Protein AF-A0A7S1JWS7-F1 (afdb_monomer)

Nearest PDB structures (foldseek):
  4zcq-assembly1_A-2  TM=9.461E-01  e=1.264E-09  Plasmodium falciparum 3D7
  7py9-assembly1_A  TM=9.484E-01  e=1.441E-09  Plasmodium falciparum
  4mvd-assembly1_D  TM=9.390E-01  e=2.003E-09  Rattus norvegicus
  4mvc-assembly1_A  TM=9.417E-01  e=4.414E-09  Rattus norvegicus
  3hl4-assembly1_A  TM=8.249E-01  e=2.285E-09  Rattus norvegicus

InterPro domains:
  IPR004821 Cytidyltransferase-like domain [PF01467] (37-123)
  IPR004821 Cytidyltransferase-like domain [TIGR00125] (37-102)
  IPR014729 Rossmann-like alpha/beta/alpha sandwich fold [G3DSA:3.40.50.620] (9-132)
  IPR045049 Choline-phosphate cytidylyltransferase Pcy1-like [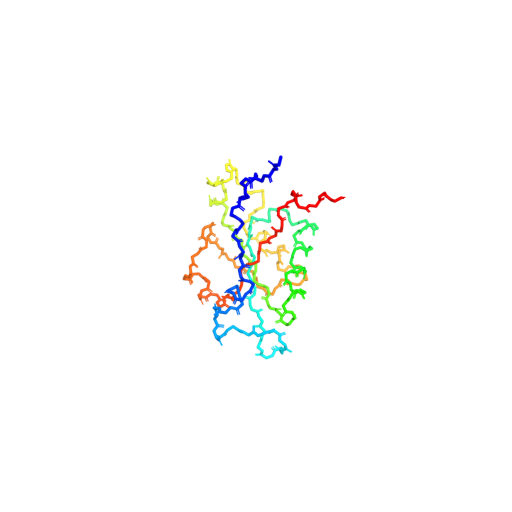PTHR10739] (27-124)

Secondary structure (DSSP, 8-state):
----PPP------TTTTT-S-TTS--S-STTS-EEEEEEE--SS--HHHHHHHHHHHHHTSSEEEEEEEE-HHHHHHHHSS--SS-HHHHHHHHHTSTT--EEEEE-SS--HHHHHHHT--EEPPPPPGGG---

Organism: NCBI:txid1169539

Sequence (134 aa):
MAASASAGGVDVDETVAKRYRRDVPDGMSSLQPVHLYMDGVFDFVHAGDMEAFQRAREEYGYAHLTVGVTSDAETEAFTGAPPVLSRQQRADALRQIKGVDKVVCCPWIITPEFLRKHGIHYVCLAPSSSTLYR

Structure (mmCIF, N/CA/C/O backbone):
data_AF-A0A7S1JWS7-F1
#
_entry.id   AF-A0A7S1JWS7-F1
#
loop_
_atom_site.group_PDB
_atom_site.id
_atom_site.type_symbol
_atom_site.label_atom_id
_atom_site.label_alt_id
_atom_site.label_comp_id
_atom_site.label_asym_id
_atom_site.label_entity_id
_atom_site.label_seq_id
_atom_site.pdbx_PDB_ins_code
_atom_site.Cartn_x
_atom_site.Cartn_y
_atom_site.Cartn_z
_atom_site.occupancy
_atom_site.B_iso_or_equiv
_atom_site.auth_seq_id
_atom_site.auth_comp_id
_atom_site.auth_asym_id
_atom_site.auth_atom_id
_atom_site.pdbx_PDB_model_num
ATOM 1 N N . MET A 1 1 ? -22.330 52.946 -15.818 1.00 40.09 1 MET A N 1
ATOM 2 C CA . MET A 1 1 ? -23.129 51.967 -15.054 1.00 40.09 1 MET A CA 1
ATOM 3 C C . MET A 1 1 ? -22.749 50.585 -15.545 1.00 40.09 1 MET A C 1
ATOM 5 O O . MET A 1 1 ? -22.790 50.363 -16.747 1.00 40.09 1 MET A O 1
ATOM 9 N N . ALA A 1 2 ? -22.254 49.743 -14.642 1.00 38.81 2 ALA A N 1
ATOM 10 C CA . ALA A 1 2 ? -21.647 48.443 -14.915 1.00 38.81 2 ALA A CA 1
ATOM 11 C C . ALA A 1 2 ? -22.598 47.288 -14.567 1.00 38.81 2 ALA A C 1
ATOM 13 O O . ALA A 1 2 ? -23.416 47.456 -13.668 1.00 38.81 2 ALA A O 1
ATOM 14 N N . ALA A 1 3 ? -22.424 46.148 -15.250 1.00 33.88 3 ALA A N 1
ATOM 15 C CA . ALA A 1 3 ? -22.510 44.759 -14.749 1.00 33.88 3 ALA A CA 1
ATOM 16 C C . ALA A 1 3 ? -22.390 43.825 -15.979 1.00 33.88 3 ALA A C 1
ATOM 18 O O . ALA A 1 3 ? -23.304 43.767 -16.793 1.00 33.88 3 ALA A O 1
ATOM 19 N N . SER A 1 4 ? -21.206 43.344 -16.375 1.00 38.19 4 SER A N 1
ATOM 20 C CA . SER A 1 4 ? -20.442 42.182 -15.869 1.00 38.19 4 SER A CA 1
ATOM 21 C C . SER A 1 4 ? -21.223 40.860 -15.878 1.00 38.19 4 SER A C 1
ATOM 23 O O . SER A 1 4 ? -22.034 40.603 -14.993 1.00 38.19 4 SER A O 1
ATOM 25 N N . ALA A 1 5 ? -20.917 40.008 -16.859 1.00 38.78 5 ALA A N 1
ATOM 26 C CA . ALA A 1 5 ? -21.291 38.600 -16.881 1.00 38.78 5 ALA A CA 1
ATOM 27 C C . ALA A 1 5 ? -20.498 37.838 -15.805 1.00 38.78 5 ALA A C 1
ATOM 29 O O . ALA A 1 5 ? -19.267 37.890 -15.803 1.00 38.78 5 ALA A O 1
ATOM 30 N N . SER A 1 6 ? -21.184 37.144 -14.895 1.00 35.28 6 SER A N 1
ATOM 31 C CA . SER A 1 6 ? -20.561 36.260 -13.907 1.00 35.28 6 SER A CA 1
ATOM 32 C C . SER A 1 6 ? -20.667 34.806 -14.353 1.00 35.28 6 SER A C 1
ATOM 34 O O . SER A 1 6 ? -21.751 34.309 -14.659 1.00 35.28 6 SER A O 1
ATOM 36 N N . ALA A 1 7 ? -19.509 34.152 -14.388 1.00 35.66 7 ALA A N 1
ATOM 37 C CA . ALA A 1 7 ? -19.326 32.740 -14.669 1.00 35.66 7 ALA A CA 1
ATOM 38 C C . ALA A 1 7 ? -20.163 31.865 -13.723 1.00 35.66 7 ALA A C 1
ATOM 40 O O . ALA A 1 7 ? -20.196 32.099 -12.516 1.00 35.66 7 ALA A O 1
ATOM 41 N N . GLY A 1 8 ? -20.818 30.848 -14.286 1.00 31.56 8 GLY A N 1
ATOM 42 C CA . GLY A 1 8 ? -21.474 29.797 -13.521 1.00 31.56 8 GLY A CA 1
ATOM 43 C C . GLY A 1 8 ? -20.433 28.973 -12.771 1.00 31.56 8 GLY A C 1
ATOM 44 O O . GLY A 1 8 ? -19.752 28.141 -13.367 1.00 31.56 8 GLY A O 1
ATOM 45 N N . GLY A 1 9 ? -20.307 29.229 -11.471 1.00 29.44 9 GLY A N 1
ATOM 46 C CA . GLY A 1 9 ? -19.707 28.293 -10.533 1.00 29.44 9 GLY A CA 1
ATOM 47 C C . GLY A 1 9 ? -20.677 27.139 -10.320 1.00 29.44 9 GLY A C 1
ATOM 48 O O . GLY A 1 9 ? -21.854 27.355 -10.040 1.00 29.44 9 GLY A O 1
ATOM 49 N N . VAL A 1 10 ? -20.202 25.913 -10.509 1.00 35.81 10 VAL A N 1
ATOM 50 C CA . VAL A 1 10 ? -20.944 24.722 -10.104 1.00 35.81 10 VAL A CA 1
ATOM 51 C C . VAL A 1 10 ? -20.775 24.632 -8.592 1.00 35.81 10 VAL A C 1
ATOM 53 O O . VAL A 1 10 ? -19.707 24.249 -8.120 1.00 35.81 10 VAL A O 1
ATOM 56 N N . ASP A 1 11 ? -21.793 25.046 -7.838 1.00 35.97 11 ASP A N 1
ATOM 57 C CA . ASP A 1 11 ? -21.898 24.702 -6.422 1.00 35.97 11 ASP A CA 1
ATOM 58 C C . ASP A 1 11 ? -21.982 23.176 -6.343 1.00 35.97 11 ASP A C 1
ATOM 60 O O . ASP A 1 11 ? -23.011 22.562 -6.642 1.00 35.97 11 ASP A O 1
ATOM 64 N N . VAL A 1 12 ? -20.853 22.543 -6.025 1.00 42.75 12 VAL A N 1
ATOM 65 C CA . VAL A 1 12 ? -20.823 21.128 -5.670 1.00 42.75 12 VAL A CA 1
ATOM 66 C C . VAL A 1 12 ? -21.469 21.045 -4.299 1.00 42.75 12 VAL A C 1
ATOM 68 O O . VAL A 1 12 ? -20.820 21.237 -3.277 1.00 42.75 12 VAL A O 1
ATOM 71 N N . ASP A 1 13 ? -22.779 20.827 -4.313 1.00 35.72 13 ASP A N 1
ATOM 72 C CA . ASP A 1 13 ? -23.611 20.596 -3.145 1.00 35.72 13 ASP A CA 1
ATOM 73 C C . ASP A 1 13 ? -22.933 19.551 -2.231 1.00 35.72 13 ASP A C 1
ATOM 75 O O . ASP A 1 13 ? -22.867 18.358 -2.551 1.00 35.72 13 ASP A O 1
ATOM 79 N N . GLU A 1 14 ? -22.388 20.012 -1.096 1.00 39.34 14 GLU A N 1
ATOM 80 C CA . GLU A 1 14 ? -21.687 19.207 -0.078 1.00 39.34 14 GLU A CA 1
ATOM 81 C C . GLU A 1 14 ? -22.535 18.023 0.434 1.00 39.34 14 GLU A C 1
ATOM 83 O O . GLU A 1 14 ? -22.022 17.088 1.058 1.00 39.34 14 GLU A O 1
ATOM 88 N N . THR A 1 15 ? -23.841 18.022 0.153 1.00 35.16 15 THR A N 1
ATOM 89 C CA . THR A 1 15 ? -24.790 16.971 0.526 1.00 35.16 15 THR A CA 1
ATOM 90 C C . THR A 1 15 ? -24.733 15.761 -0.411 1.00 35.16 15 THR A C 1
ATOM 92 O O . THR A 1 15 ? -25.085 14.655 0.012 1.00 35.16 15 THR A O 1
ATOM 95 N N . VAL A 1 16 ? -24.264 15.916 -1.657 1.00 40.31 16 VAL A N 1
ATOM 96 C CA . VAL A 1 16 ? -24.196 14.819 -2.645 1.00 40.31 16 VAL A CA 1
ATOM 97 C C . VAL A 1 16 ? -23.005 13.889 -2.383 1.00 40.31 16 VAL A C 1
ATOM 99 O O . VAL A 1 16 ? -23.136 12.673 -2.526 1.00 40.31 16 VAL A O 1
ATOM 102 N N . ALA A 1 17 ? -21.874 14.416 -1.901 1.00 43.22 17 ALA A N 1
ATOM 103 C CA . ALA A 1 17 ? -20.685 13.611 -1.595 1.00 43.22 17 ALA A CA 1
ATOM 104 C C . ALA A 1 17 ? -20.878 12.666 -0.389 1.00 43.22 17 ALA A C 1
ATOM 106 O O . ALA A 1 17 ? -20.214 11.638 -0.287 1.00 43.22 17 ALA A O 1
ATOM 107 N N . LYS A 1 18 ? -21.822 12.969 0.515 1.00 36.31 18 LYS A N 1
ATOM 108 C CA . LYS A 1 18 ? -22.002 12.244 1.786 1.00 36.31 18 LYS A CA 1
ATOM 109 C C . LYS A 1 18 ? -22.905 11.005 1.732 1.00 36.31 18 LYS A C 1
ATOM 111 O O . LYS A 1 18 ? -23.143 10.408 2.779 1.00 36.31 18 LYS A O 1
ATOM 116 N N . ARG A 1 19 ? -23.470 10.607 0.580 1.00 41.47 19 ARG A N 1
ATOM 117 C CA . ARG A 1 19 ? -24.659 9.723 0.602 1.00 41.47 19 ARG A CA 1
ATOM 118 C C . ARG A 1 19 ? -24.704 8.507 -0.320 1.00 41.47 19 ARG A C 1
ATOM 120 O O . ARG A 1 19 ? -25.803 8.076 -0.659 1.00 41.47 19 ARG A O 1
ATOM 127 N N . TYR A 1 20 ? -23.575 7.880 -0.648 1.00 41.84 20 TYR A N 1
ATOM 128 C CA . TYR A 1 20 ? -23.600 6.636 -1.437 1.00 41.84 20 TYR A CA 1
ATOM 129 C C . TYR A 1 20 ? -22.708 5.502 -0.904 1.00 41.84 20 TYR A C 1
ATOM 131 O O . TYR A 1 20 ? -21.730 5.110 -1.527 1.00 41.84 20 TYR A O 1
ATOM 139 N N . ARG A 1 21 ? -23.119 4.942 0.243 1.00 54.75 21 ARG A N 1
ATOM 140 C CA . ARG A 1 21 ? -23.316 3.500 0.524 1.00 54.75 21 ARG A CA 1
ATOM 141 C C . ARG A 1 21 ? -23.875 3.365 1.947 1.00 54.75 21 ARG A C 1
ATOM 143 O O . ARG A 1 21 ? -23.245 3.805 2.899 1.00 54.75 21 ARG A O 1
ATOM 150 N N . ARG A 1 22 ? -25.083 2.809 2.104 1.00 53.22 22 ARG A N 1
ATOM 151 C CA . ARG A 1 22 ? -25.739 2.637 3.425 1.00 53.22 22 ARG A CA 1
ATOM 152 C C . ARG A 1 22 ? -25.034 1.605 4.323 1.00 53.22 22 ARG A C 1
ATOM 154 O O . ARG A 1 22 ? -25.382 1.494 5.489 1.00 53.22 22 ARG A O 1
ATOM 161 N N . ASP A 1 23 ? -24.096 0.855 3.760 1.00 72.94 23 ASP A N 1
ATOM 162 C CA . ASP A 1 23 ? -23.397 -0.296 4.329 1.00 72.94 23 ASP A CA 1
ATOM 163 C C . ASP A 1 23 ? -21.925 -0.019 4.683 1.00 72.94 23 ASP A C 1
ATOM 165 O O . ASP A 1 23 ? -21.240 -0.928 5.144 1.00 72.94 23 ASP A O 1
ATOM 169 N N . VAL A 1 24 ? -21.423 1.205 4.480 1.00 78.81 24 VAL A N 1
ATOM 170 C CA . VAL A 1 24 ? -20.047 1.557 4.862 1.00 78.81 24 VAL A CA 1
ATOM 171 C C . VAL A 1 24 ? -20.019 1.982 6.335 1.00 78.81 24 VAL A C 1
ATOM 173 O O . VAL A 1 24 ? -20.773 2.884 6.706 1.00 78.81 24 VAL A O 1
ATOM 176 N N . PRO A 1 25 ? -19.168 1.365 7.176 1.00 85.06 25 PRO A N 1
ATOM 177 C CA . PRO A 1 25 ? -18.995 1.775 8.562 1.00 85.06 25 PRO A CA 1
ATOM 178 C C . PRO A 1 25 ? -18.572 3.237 8.707 1.00 85.06 25 PRO A C 1
ATOM 180 O O . PRO A 1 25 ? -17.878 3.783 7.851 1.00 85.06 25 PRO A O 1
ATOM 183 N N . ASP A 1 26 ? -18.940 3.848 9.828 1.00 82.94 26 ASP A N 1
ATOM 184 C CA . ASP A 1 26 ? -18.542 5.212 10.191 1.00 82.94 26 ASP A CA 1
ATOM 185 C C . ASP A 1 26 ? -17.171 5.283 10.886 1.00 82.94 26 ASP A C 1
ATOM 187 O O . ASP A 1 26 ? -16.682 6.374 11.170 1.00 82.94 26 ASP A O 1
ATOM 191 N N . GLY A 1 27 ? -16.553 4.131 11.171 1.00 84.62 27 GLY A N 1
ATOM 192 C CA . GLY A 1 27 ? -15.254 4.053 11.838 1.00 84.62 27 GLY A CA 1
ATOM 193 C C . GLY A 1 27 ? -15.282 4.473 13.306 1.00 84.62 27 GLY A C 1
ATOM 194 O O . GLY A 1 27 ? -14.225 4.715 13.885 1.00 84.62 27 GLY A O 1
ATOM 195 N N . MET A 1 28 ? -16.457 4.545 13.943 1.00 84.81 28 MET A N 1
ATOM 196 C CA . MET A 1 28 ? -16.576 4.931 15.357 1.00 84.81 28 MET A CA 1
ATOM 197 C C . MET A 1 28 ? -16.290 3.780 16.333 1.00 84.81 28 MET A C 1
ATOM 199 O O . MET A 1 28 ? -16.074 4.015 17.521 1.00 84.81 28 MET A O 1
ATOM 203 N N . SER A 1 29 ? -16.270 2.530 15.855 1.00 87.50 29 SER A N 1
ATOM 204 C CA . SER A 1 29 ? -16.036 1.337 16.675 1.00 87.50 29 SER A CA 1
ATOM 205 C C . SER A 1 29 ? -15.043 0.379 16.025 1.00 87.50 29 SER A C 1
ATOM 207 O O . SER A 1 29 ? -15.101 0.122 14.825 1.00 87.50 29 SER A O 1
ATOM 209 N N . SER A 1 30 ? -14.202 -0.253 16.844 1.00 85.75 30 SER A N 1
ATOM 210 C CA . SER A 1 30 ? -13.294 -1.320 16.408 1.00 85.75 30 SER A CA 1
ATOM 211 C C . SER A 1 30 ? -14.011 -2.570 15.884 1.00 85.75 30 SER A C 1
ATOM 213 O O . SER A 1 30 ? -13.391 -3.371 15.191 1.00 85.75 30 SER A O 1
ATOM 215 N N . LEU A 1 31 ? -15.303 -2.750 16.189 1.00 88.50 31 LEU A N 1
ATOM 216 C CA . LEU A 1 31 ? -16.115 -3.854 15.663 1.00 88.50 31 LEU A CA 1
ATOM 217 C C . LEU A 1 31 ? -16.557 -3.629 14.214 1.00 88.50 31 LEU A C 1
ATOM 219 O O . LEU A 1 31 ? -16.937 -4.587 13.544 1.00 88.50 31 LEU A O 1
ATOM 223 N N . GLN A 1 32 ? -16.548 -2.379 13.747 1.00 87.44 32 GLN A N 1
ATOM 224 C CA . GLN A 1 32 ? -16.949 -1.978 12.399 1.00 87.44 32 GLN A CA 1
ATOM 225 C C . GLN A 1 32 ? -15.916 -0.983 11.840 1.00 87.44 32 GLN A C 1
ATOM 227 O O . GLN A 1 32 ? -16.213 0.201 11.673 1.00 87.44 32 GLN A O 1
ATOM 232 N N . PRO A 1 33 ? -14.674 -1.435 11.598 1.00 92.62 33 PRO A N 1
ATOM 233 C CA . PRO A 1 33 ? -13.626 -0.570 11.084 1.00 92.62 33 PRO A CA 1
ATOM 234 C C . PRO A 1 33 ? -13.864 -0.216 9.612 1.00 92.62 33 PRO A C 1
ATOM 236 O O . PRO A 1 33 ? -14.397 -1.003 8.825 1.00 92.62 33 PRO A O 1
ATOM 239 N N . VAL A 1 34 ? -13.403 0.963 9.209 1.00 93.69 34 VAL A N 1
ATOM 240 C CA . VAL A 1 34 ? -13.390 1.381 7.806 1.00 93.69 34 VAL A CA 1
ATOM 241 C C . VAL A 1 34 ? -12.218 0.716 7.088 1.00 93.69 34 VAL A C 1
ATOM 243 O O . VAL A 1 34 ? -11.081 0.783 7.543 1.00 93.69 34 VAL A O 1
ATOM 246 N N . HIS A 1 35 ? -12.464 0.072 5.949 1.00 94.44 35 HIS A N 1
ATOM 247 C CA . HIS A 1 35 ? -11.420 -0.545 5.141 1.00 94.44 35 HIS A CA 1
ATOM 248 C C . HIS A 1 35 ? -10.948 0.420 4.054 1.00 94.44 35 HIS A C 1
ATOM 250 O O . HIS A 1 35 ? -11.671 0.713 3.097 1.00 94.44 35 HIS A O 1
ATOM 256 N N . LEU A 1 36 ? -9.724 0.897 4.222 1.00 94.88 36 LEU A N 1
ATOM 257 C CA . LEU A 1 36 ? -9.039 1.816 3.330 1.00 94.88 36 LEU A CA 1
ATOM 258 C C . LEU A 1 36 ? -8.120 1.047 2.386 1.00 94.88 36 LEU A C 1
ATOM 260 O O . LEU A 1 36 ? -7.561 0.002 2.740 1.00 94.88 36 LEU A O 1
ATOM 264 N N . TYR A 1 37 ? -7.934 1.598 1.196 1.00 95.88 37 TYR A N 1
ATOM 265 C CA . TYR A 1 37 ? -7.016 1.076 0.202 1.00 95.88 37 TYR A CA 1
ATOM 266 C C . TYR A 1 37 ? -6.132 2.173 -0.365 1.00 95.88 37 TYR A C 1
ATOM 268 O O . TYR A 1 37 ? -6.628 3.227 -0.750 1.00 95.88 37 TYR A O 1
ATOM 276 N N . MET A 1 38 ? -4.838 1.896 -0.444 1.00 95.06 38 MET A N 1
ATOM 277 C CA . MET A 1 38 ? -3.855 2.727 -1.133 1.00 95.06 38 MET A CA 1
ATOM 278 C C . MET A 1 38 ? -2.999 1.827 -2.000 1.00 95.06 38 MET A C 1
ATOM 280 O O . MET A 1 38 ? -2.717 0.700 -1.608 1.00 95.06 38 MET A O 1
ATOM 284 N N . ASP A 1 39 ? -2.554 2.295 -3.151 1.00 95.00 39 ASP A N 1
ATOM 285 C CA . ASP A 1 39 ? -1.705 1.517 -4.040 1.00 95.00 39 ASP A CA 1
ATOM 286 C C . ASP A 1 39 ? -0.599 2.340 -4.671 1.00 95.00 39 ASP A C 1
ATOM 288 O O . ASP A 1 39 ? -0.614 3.570 -4.678 1.00 95.00 39 ASP A O 1
ATOM 292 N N . GLY A 1 40 ? 0.411 1.626 -5.152 1.00 93.31 40 GLY A N 1
ATOM 293 C CA . GLY A 1 40 ? 1.572 2.238 -5.756 1.00 93.31 40 GLY A CA 1
ATOM 294 C C . GLY A 1 40 ? 2.654 1.229 -6.093 1.00 93.31 40 GLY A C 1
ATOM 295 O O . GLY A 1 40 ? 2.563 0.028 -5.817 1.00 93.31 40 GLY A O 1
ATOM 296 N N . VAL A 1 41 ? 3.713 1.759 -6.698 1.00 95.12 41 VAL A N 1
ATOM 297 C CA . VAL A 1 41 ? 4.920 0.987 -6.983 1.00 95.12 41 VAL A CA 1
ATOM 298 C C . VAL A 1 41 ? 5.700 0.750 -5.693 1.00 95.12 41 VAL A C 1
ATOM 300 O O . VAL A 1 41 ? 6.073 -0.383 -5.422 1.00 95.12 41 VAL A O 1
ATOM 303 N N . PHE A 1 42 ? 5.924 1.778 -4.871 1.00 94.69 42 PHE A N 1
ATOM 304 C CA . PHE A 1 42 ? 6.703 1.668 -3.627 1.00 94.69 42 PHE A CA 1
ATOM 305 C C . PHE A 1 42 ? 8.082 1.014 -3.832 1.00 94.69 42 PHE A C 1
ATOM 307 O O . PHE A 1 42 ? 8.455 0.098 -3.101 1.00 94.69 42 PHE A O 1
ATOM 314 N N . ASP A 1 43 ? 8.821 1.457 -4.858 1.00 94.00 43 ASP A N 1
ATOM 315 C CA . ASP A 1 43 ? 10.162 0.927 -5.150 1.00 94.00 43 ASP A CA 1
ATOM 316 C C . ASP A 1 43 ? 11.125 1.189 -3.990 1.00 94.00 43 ASP A C 1
ATOM 318 O O . ASP A 1 43 ? 11.724 0.271 -3.444 1.00 94.00 43 ASP A O 1
ATOM 322 N N . PHE A 1 44 ? 11.149 2.429 -3.504 1.00 94.19 44 PHE A N 1
ATOM 323 C CA . PHE A 1 44 ? 11.724 2.771 -2.212 1.00 94.19 44 PHE A CA 1
ATOM 324 C C . PHE A 1 44 ? 10.661 3.485 -1.394 1.00 94.19 44 PHE A C 1
ATOM 326 O O . PHE A 1 44 ? 10.254 4.591 -1.741 1.00 94.19 44 PHE A O 1
ATOM 333 N N . VAL A 1 45 ? 10.219 2.853 -0.308 1.00 92.19 45 VAL A N 1
ATOM 334 C CA . VAL A 1 45 ? 9.308 3.498 0.639 1.00 92.19 45 VAL A CA 1
ATOM 335 C C . VAL A 1 45 ? 10.045 4.654 1.304 1.00 92.19 45 VAL A C 1
ATOM 337 O O . VAL A 1 45 ? 11.105 4.463 1.905 1.00 92.19 45 VAL A O 1
ATOM 340 N N . HIS A 1 46 ? 9.464 5.845 1.239 1.00 91.06 46 HIS A N 1
ATOM 341 C CA . HIS A 1 46 ? 10.017 7.042 1.860 1.00 91.06 46 HIS A CA 1
ATOM 342 C C . HIS A 1 46 ? 9.036 7.684 2.847 1.00 91.06 46 HIS A C 1
ATOM 344 O O . HIS A 1 46 ? 7.883 7.274 2.981 1.00 91.06 46 HIS A O 1
ATOM 350 N N . ALA A 1 47 ? 9.486 8.736 3.537 1.00 90.12 47 ALA A N 1
ATOM 351 C CA . ALA A 1 47 ? 8.691 9.443 4.544 1.00 90.12 47 ALA A CA 1
ATOM 352 C C . ALA A 1 47 ? 7.311 9.885 4.033 1.00 90.12 47 ALA A C 1
ATOM 354 O O . ALA A 1 47 ? 6.324 9.705 4.737 1.00 90.12 47 ALA A O 1
ATOM 355 N N . GLY A 1 48 ? 7.223 10.351 2.782 1.00 90.56 48 GLY A N 1
ATOM 356 C CA . GLY A 1 48 ? 5.948 10.746 2.177 1.00 90.56 48 GLY A CA 1
ATOM 357 C C . GLY A 1 48 ? 4.897 9.628 2.116 1.00 90.56 48 GLY A C 1
ATOM 358 O O . GLY A 1 48 ? 3.723 9.904 2.344 1.00 90.56 48 GLY A O 1
ATOM 359 N N . ASP A 1 49 ? 5.298 8.372 1.886 1.00 91.69 49 ASP A N 1
ATOM 360 C CA . ASP A 1 49 ? 4.363 7.239 1.864 1.00 91.69 49 ASP A CA 1
ATOM 361 C C . ASP A 1 49 ? 3.843 6.964 3.273 1.00 91.69 49 ASP A C 1
ATOM 363 O O . ASP A 1 49 ? 2.643 6.814 3.490 1.00 91.69 49 ASP A O 1
ATOM 367 N N . MET A 1 50 ? 4.755 6.963 4.250 1.00 92.00 50 MET A N 1
ATOM 368 C CA . MET A 1 50 ? 4.431 6.732 5.657 1.00 92.00 50 MET A CA 1
ATOM 369 C C . MET A 1 50 ? 3.490 7.814 6.202 1.00 92.00 50 MET A C 1
ATOM 371 O O . MET A 1 50 ? 2.514 7.495 6.878 1.00 92.00 50 MET A O 1
ATOM 375 N N . GLU A 1 51 ? 3.736 9.080 5.860 1.00 91.31 51 GLU A N 1
ATOM 376 C CA . GLU A 1 51 ? 2.843 10.189 6.201 1.00 91.31 51 GLU A CA 1
ATOM 377 C C . GLU A 1 51 ? 1.469 10.039 5.542 1.00 91.31 51 GLU A C 1
ATOM 379 O O . GLU A 1 51 ? 0.449 10.282 6.188 1.00 91.31 51 GLU A O 1
ATOM 384 N N . ALA A 1 52 ? 1.416 9.619 4.275 1.00 91.31 52 ALA A N 1
ATOM 385 C CA . ALA A 1 52 ? 0.156 9.413 3.572 1.00 91.31 52 ALA A CA 1
ATOM 386 C C . ALA A 1 52 ? -0.660 8.265 4.192 1.00 91.31 52 ALA A C 1
ATOM 388 O O . ALA A 1 52 ? -1.857 8.427 4.428 1.00 91.31 52 ALA A O 1
ATOM 389 N N . PHE A 1 53 ? -0.015 7.147 4.538 1.00 93.19 53 PHE A N 1
ATOM 390 C CA . PHE A 1 53 ? -0.649 6.024 5.236 1.00 93.19 53 PHE A CA 1
ATOM 391 C C . PHE A 1 53 ? -1.199 6.436 6.601 1.00 93.19 53 PHE A C 1
ATOM 393 O O . PHE A 1 53 ? -2.312 6.055 6.968 1.00 93.19 53 PHE A O 1
ATOM 400 N N . GLN A 1 54 ? -0.436 7.234 7.349 1.00 92.06 54 GLN A N 1
ATOM 401 C CA . GLN A 1 54 ? -0.860 7.735 8.649 1.00 92.06 54 GLN A CA 1
ATOM 402 C C . GLN A 1 54 ? -2.078 8.658 8.523 1.00 92.06 54 GLN A C 1
ATOM 404 O O . GLN A 1 54 ? -3.087 8.421 9.187 1.00 92.06 54 GLN A O 1
ATOM 409 N N . ARG A 1 55 ? -2.023 9.653 7.629 1.00 90.50 55 ARG A N 1
ATOM 410 C CA . ARG A 1 55 ? -3.131 10.596 7.405 1.00 90.50 55 ARG A CA 1
ATOM 411 C C . ARG A 1 55 ? -4.402 9.889 6.955 1.00 90.50 55 ARG A C 1
ATOM 413 O O . ARG A 1 55 ? -5.472 10.183 7.478 1.00 90.50 55 ARG A O 1
ATOM 420 N N . ALA A 1 56 ? -4.275 8.924 6.042 1.00 89.50 56 ALA A N 1
ATOM 421 C CA . ALA A 1 56 ? -5.408 8.134 5.580 1.00 89.50 56 ALA A CA 1
ATOM 422 C C . ALA A 1 56 ? -6.118 7.441 6.749 1.00 89.50 56 ALA A C 1
ATOM 424 O O . ALA A 1 56 ? -7.338 7.409 6.788 1.00 89.50 56 ALA A O 1
ATOM 425 N N . ARG A 1 57 ? -5.388 6.920 7.740 1.00 90.12 57 ARG A N 1
ATOM 426 C CA . ARG A 1 57 ? -6.012 6.294 8.916 1.00 90.12 57 ARG A CA 1
ATOM 427 C C . ARG A 1 57 ? -6.636 7.307 9.869 1.00 90.12 57 ARG A C 1
ATOM 429 O O . ARG A 1 57 ? -7.719 7.051 10.386 1.00 90.12 57 ARG A O 1
ATOM 436 N N . GLU A 1 58 ? -5.959 8.425 10.108 1.00 89.88 58 GLU A N 1
ATOM 437 C CA . GLU A 1 58 ? -6.411 9.470 11.035 1.00 89.88 58 GLU A CA 1
ATOM 438 C C . GLU A 1 58 ? -7.744 10.100 10.608 1.00 89.88 58 GLU A C 1
ATOM 440 O O . GLU A 1 58 ? -8.539 10.483 11.464 1.00 89.88 58 GLU A O 1
ATOM 445 N N . GLU A 1 59 ? -8.026 10.144 9.305 1.00 87.12 59 GLU A N 1
ATOM 446 C CA . GLU A 1 59 ? -9.270 10.699 8.764 1.00 87.12 59 GLU A CA 1
ATOM 447 C C . GLU A 1 59 ? -10.524 9.866 9.113 1.00 87.12 59 GLU A C 1
ATOM 449 O O . GLU A 1 59 ? -11.609 10.431 9.246 1.00 87.12 59 GLU A O 1
ATOM 454 N N . TYR A 1 60 ? -10.397 8.547 9.323 1.00 83.81 60 TYR A N 1
ATOM 455 C CA . TYR A 1 60 ? -11.542 7.620 9.430 1.00 83.81 60 TYR A CA 1
ATOM 456 C C . TYR A 1 60 ? -11.688 6.930 10.800 1.00 83.81 60 TYR A C 1
ATOM 458 O O . TYR A 1 60 ? -12.431 5.957 10.927 1.00 83.81 60 TYR A O 1
ATOM 466 N N . GLY A 1 61 ? -10.995 7.403 11.842 1.00 86.69 61 GLY A N 1
ATOM 467 C CA . GLY A 1 61 ? -11.090 6.834 13.193 1.00 86.69 61 GLY A CA 1
ATOM 468 C C . GLY A 1 61 ? -10.545 5.401 13.273 1.00 86.69 61 GLY A C 1
ATOM 469 O O . GLY A 1 61 ? -9.339 5.176 13.148 1.00 86.69 61 GLY A O 1
ATOM 470 N N . TYR A 1 62 ? -11.415 4.411 13.504 1.00 91.94 62 TYR A N 1
ATOM 471 C CA . TYR A 1 62 ? -11.044 2.996 13.426 1.00 91.94 62 TYR A CA 1
ATOM 472 C C . TYR A 1 62 ? -10.988 2.542 11.968 1.00 91.94 62 TYR A C 1
ATOM 474 O O . TYR A 1 62 ? -12.010 2.242 11.351 1.00 91.94 62 TYR A O 1
ATOM 482 N N . ALA A 1 63 ? -9.770 2.434 11.441 1.00 93.75 63 ALA A N 1
ATOM 483 C CA . ALA A 1 63 ? -9.527 2.042 10.061 1.00 93.75 63 ALA A CA 1
ATOM 484 C C . ALA A 1 63 ? -8.514 0.895 9.925 1.00 93.75 63 ALA A C 1
ATOM 486 O O . ALA A 1 63 ? -7.536 0.821 10.680 1.00 93.75 63 ALA A O 1
ATOM 487 N N . HIS A 1 64 ? -8.737 0.051 8.915 1.00 95.50 64 HIS A N 1
ATOM 488 C CA . HIS A 1 64 ? -7.788 -0.931 8.396 1.00 95.50 64 HIS A CA 1
ATOM 489 C C . HIS A 1 64 ? -7.262 -0.484 7.037 1.00 95.50 64 HIS A C 1
ATOM 491 O O . HIS A 1 64 ? -8.038 -0.302 6.102 1.00 95.50 64 HIS A O 1
ATOM 497 N N . LEU A 1 65 ? -5.947 -0.363 6.910 1.00 96.12 65 LEU A N 1
ATOM 498 C CA . LEU A 1 65 ? -5.280 0.030 5.680 1.00 96.12 65 LEU A CA 1
ATOM 499 C C . LEU A 1 65 ? -4.743 -1.199 4.942 1.00 96.12 65 LEU A C 1
ATOM 501 O O . LEU A 1 65 ? -3.839 -1.895 5.414 1.00 96.12 65 LEU A O 1
ATOM 505 N N . THR A 1 66 ? -5.284 -1.439 3.750 1.00 97.44 66 THR A N 1
ATOM 506 C CA . THR A 1 66 ? -4.718 -2.374 2.776 1.00 97.44 66 THR A CA 1
ATOM 507 C C . THR A 1 66 ? -3.869 -1.606 1.769 1.00 97.44 66 THR A C 1
ATOM 509 O O . THR A 1 66 ? -4.369 -0.689 1.127 1.00 97.44 66 THR A O 1
ATOM 512 N N . VAL A 1 67 ? -2.612 -2.007 1.587 1.00 97.44 67 VAL A N 1
ATOM 513 C CA . VAL A 1 67 ? -1.717 -1.424 0.583 1.00 97.44 67 VAL A CA 1
ATOM 514 C C . VAL A 1 67 ? -1.528 -2.381 -0.595 1.00 97.44 67 VAL A C 1
ATOM 516 O O . VAL A 1 67 ? -1.171 -3.550 -0.421 1.00 97.44 67 VAL A O 1
ATOM 519 N N . GLY A 1 68 ? -1.808 -1.897 -1.800 1.00 96.75 68 GLY A N 1
ATOM 520 C CA . GLY A 1 68 ? -1.599 -2.581 -3.068 1.00 96.75 68 GLY A CA 1
ATOM 521 C C . GLY A 1 68 ? -0.199 -2.339 -3.623 1.00 96.75 68 GLY A C 1
ATOM 522 O O . GLY A 1 68 ? 0.282 -1.210 -3.647 1.00 96.75 68 GLY A O 1
ATOM 523 N N . VAL A 1 69 ? 0.442 -3.409 -4.085 1.00 96.75 69 VAL A N 1
ATOM 524 C CA . VAL A 1 69 ? 1.751 -3.377 -4.741 1.00 96.75 69 VAL A CA 1
ATOM 525 C C . VAL A 1 69 ? 1.599 -3.885 -6.167 1.00 96.75 69 VAL A C 1
ATOM 527 O O . VAL A 1 69 ? 1.197 -5.038 -6.379 1.00 96.75 69 VAL A O 1
ATOM 530 N N . THR A 1 70 ? 1.939 -3.038 -7.136 1.00 96.06 70 THR A N 1
ATOM 531 C CA . THR A 1 70 ? 1.879 -3.373 -8.566 1.00 96.06 70 THR A CA 1
ATOM 532 C C . THR A 1 70 ? 2.915 -4.428 -8.942 1.00 96.06 70 THR A C 1
ATOM 534 O O . THR A 1 70 ? 3.961 -4.565 -8.295 1.00 96.06 70 THR A O 1
ATOM 537 N N . SER A 1 71 ? 2.652 -5.195 -10.001 1.00 95.50 71 SER A N 1
ATOM 538 C CA . SER A 1 71 ? 3.643 -6.135 -10.533 1.00 95.50 71 SER A CA 1
ATOM 539 C C . SER A 1 71 ? 4.813 -5.417 -11.220 1.00 95.50 71 SER A C 1
ATOM 541 O O . SER A 1 71 ? 4.666 -4.292 -11.700 1.00 95.50 71 SER A O 1
ATOM 543 N N . ASP A 1 72 ? 5.983 -6.063 -11.260 1.00 95.50 72 ASP A N 1
ATOM 544 C CA . ASP A 1 72 ? 7.182 -5.501 -11.905 1.00 95.50 72 ASP A CA 1
ATOM 545 C C . ASP A 1 72 ? 6.933 -5.276 -13.407 1.00 95.50 72 ASP A C 1
ATOM 547 O O . ASP A 1 72 ? 7.230 -4.205 -13.926 1.00 95.50 72 ASP A O 1
ATOM 551 N N . ALA A 1 73 ? 6.276 -6.241 -14.063 1.00 95.44 73 ALA A N 1
ATOM 552 C CA . ALA A 1 73 ? 5.940 -6.183 -15.485 1.00 95.44 73 ALA A CA 1
ATOM 553 C C . ALA A 1 73 ? 4.928 -5.076 -15.824 1.00 95.44 73 ALA A C 1
ATOM 555 O O . ALA A 1 73 ? 5.105 -4.369 -16.812 1.00 95.44 73 ALA A O 1
ATOM 556 N N . GLU A 1 74 ? 3.872 -4.902 -15.019 1.00 94.12 74 GLU A N 1
ATOM 557 C CA . GLU A 1 74 ? 2.942 -3.783 -15.227 1.00 94.12 74 GLU A CA 1
ATOM 558 C C . GLU A 1 74 ? 3.631 -2.449 -14.968 1.00 94.12 74 GLU A C 1
ATOM 560 O O . GLU A 1 74 ? 3.439 -1.506 -15.727 1.00 94.12 74 GLU A O 1
ATOM 565 N N . THR A 1 75 ? 4.457 -2.371 -13.923 1.00 94.38 75 THR A N 1
ATOM 566 C CA . THR A 1 75 ? 5.172 -1.133 -13.617 1.00 94.38 75 THR A CA 1
ATOM 567 C C . THR A 1 75 ? 6.063 -0.731 -14.784 1.00 94.38 75 THR A C 1
ATOM 569 O O . THR A 1 75 ? 5.921 0.379 -15.276 1.00 94.38 75 THR A O 1
ATOM 572 N N . GLU A 1 76 ? 6.886 -1.645 -15.299 1.00 95.56 76 GLU A N 1
ATOM 573 C CA . GLU A 1 76 ? 7.724 -1.393 -16.475 1.00 95.56 76 GLU A CA 1
ATOM 574 C C . GLU A 1 76 ? 6.907 -0.947 -17.694 1.00 95.56 76 GLU A C 1
ATOM 576 O O . GLU A 1 76 ? 7.273 0.021 -18.362 1.00 95.56 76 GLU A O 1
ATOM 581 N N . ALA A 1 77 ? 5.770 -1.601 -17.951 1.00 95.81 77 ALA A N 1
ATOM 582 C CA . ALA A 1 77 ? 4.913 -1.279 -19.086 1.00 95.81 77 ALA A CA 1
ATOM 583 C C . ALA A 1 77 ? 4.332 0.146 -19.031 1.00 95.81 77 ALA A C 1
ATOM 585 O O . ALA A 1 77 ? 4.154 0.764 -20.082 1.00 95.81 77 ALA A O 1
ATOM 586 N N . PHE A 1 78 ? 4.034 0.673 -17.838 1.00 92.50 78 PHE A N 1
ATOM 587 C CA . PHE A 1 78 ? 3.388 1.982 -17.673 1.00 92.50 78 PHE A CA 1
ATOM 588 C C . PHE A 1 78 ? 4.342 3.120 -17.285 1.00 92.50 78 PHE A C 1
ATOM 590 O O . PHE A 1 78 ? 4.063 4.272 -17.618 1.00 92.50 78 PHE A O 1
ATOM 597 N N . THR A 1 79 ? 5.455 2.840 -16.603 1.00 90.44 79 THR A N 1
ATOM 598 C CA . THR A 1 79 ? 6.456 3.854 -16.218 1.00 90.44 79 THR A CA 1
ATOM 599 C C . THR A 1 79 ? 7.633 3.927 -17.192 1.00 90.44 79 THR A C 1
ATOM 601 O O . THR A 1 79 ? 8.366 4.915 -17.184 1.00 90.44 79 THR A O 1
ATOM 604 N N . GLY A 1 80 ? 7.816 2.907 -18.039 1.00 93.88 80 GLY A N 1
ATOM 605 C CA . GLY A 1 80 ? 8.916 2.803 -18.999 1.00 93.88 80 GLY A CA 1
ATOM 606 C C . GLY A 1 80 ? 10.208 2.210 -18.430 1.00 93.88 80 GLY A C 1
ATOM 607 O O . GLY A 1 80 ? 11.188 2.099 -19.166 1.00 93.88 80 GLY A O 1
ATOM 608 N N . ALA A 1 81 ? 10.232 1.832 -17.148 1.00 93.88 81 ALA A N 1
ATOM 609 C CA . ALA A 1 81 ? 11.364 1.149 -16.527 1.00 93.88 81 ALA A CA 1
ATOM 610 C C . ALA A 1 81 ? 10.900 0.218 -15.392 1.00 93.88 81 ALA A C 1
ATOM 612 O O . ALA A 1 81 ? 9.987 0.578 -14.641 1.00 93.88 81 ALA A O 1
ATOM 613 N N . PRO A 1 82 ? 11.520 -0.963 -15.227 1.00 93.44 82 PRO A N 1
ATOM 614 C CA . PRO A 1 82 ? 11.184 -1.851 -14.125 1.00 93.44 82 PRO A CA 1
ATOM 615 C C . PRO A 1 82 ? 11.628 -1.250 -12.778 1.00 93.44 82 PRO A C 1
ATOM 617 O O . PRO A 1 82 ? 12.622 -0.518 -12.731 1.00 93.44 82 PRO A O 1
ATOM 620 N N . PRO A 1 83 ? 10.933 -1.577 -11.673 1.00 95.56 83 PRO A N 1
ATOM 621 C CA . PRO A 1 83 ? 11.399 -1.258 -10.327 1.00 95.56 83 PRO A CA 1
ATOM 622 C C . PRO A 1 83 ? 12.785 -1.849 -10.051 1.00 95.56 83 PRO A C 1
ATOM 624 O O . PRO A 1 83 ? 13.122 -2.925 -10.551 1.00 95.56 83 PRO A O 1
ATOM 627 N N . VAL A 1 84 ? 13.568 -1.184 -9.203 1.00 97.25 84 VAL A N 1
ATOM 628 C CA . VAL A 1 84 ? 14.852 -1.713 -8.726 1.00 97.25 84 VAL A CA 1
ATOM 629 C C . VAL A 1 84 ? 14.624 -2.891 -7.777 1.00 97.25 84 VAL A C 1
ATOM 631 O O . VAL A 1 84 ? 15.347 -3.888 -7.833 1.00 97.25 84 VAL A O 1
ATOM 634 N N . LEU A 1 85 ? 13.624 -2.787 -6.899 1.00 96.94 85 LEU A N 1
ATOM 635 C CA . LEU A 1 85 ? 13.233 -3.845 -5.978 1.00 96.94 85 LEU A CA 1
ATOM 636 C C . LEU A 1 85 ? 12.144 -4.726 -6.589 1.00 96.94 85 LEU A C 1
ATOM 638 O O . LEU A 1 85 ? 11.114 -4.253 -7.072 1.00 96.94 85 LEU A O 1
ATOM 642 N N . SER A 1 86 ? 12.317 -6.042 -6.464 1.00 96.88 86 SER A N 1
ATOM 643 C CA . SER A 1 86 ? 11.273 -6.993 -6.853 1.00 96.88 86 SER A CA 1
ATOM 644 C C . SER A 1 86 ? 9.978 -6.730 -6.084 1.00 96.88 86 SER A C 1
ATOM 646 O O . SER A 1 86 ? 9.997 -6.313 -4.920 1.00 96.88 86 SER A O 1
ATOM 648 N N . ARG A 1 87 ? 8.833 -7.072 -6.684 1.00 96.44 87 ARG A N 1
ATOM 649 C CA . ARG A 1 87 ? 7.522 -6.977 -6.015 1.00 96.44 87 ARG A CA 1
ATOM 650 C C . ARG A 1 87 ? 7.510 -7.563 -4.604 1.00 96.44 87 ARG A C 1
ATOM 652 O O . ARG A 1 87 ? 6.856 -7.015 -3.720 1.00 96.44 87 ARG A O 1
ATOM 659 N N . GLN A 1 88 ? 8.206 -8.679 -4.388 1.00 96.81 88 GLN A N 1
ATOM 660 C CA . GLN A 1 88 ? 8.244 -9.322 -3.077 1.00 96.81 88 GLN A CA 1
ATOM 661 C C . GLN A 1 88 ? 8.992 -8.467 -2.048 1.00 96.81 88 GLN A C 1
ATOM 663 O O . GLN A 1 88 ? 8.466 -8.260 -0.962 1.00 96.81 88 GLN A O 1
ATOM 668 N N . GLN A 1 89 ? 10.156 -7.916 -2.404 1.00 97.75 89 GLN A N 1
ATOM 669 C CA . GLN A 1 89 ? 10.924 -7.028 -1.522 1.00 97.75 89 GLN A CA 1
ATOM 670 C C . GLN A 1 89 ? 10.132 -5.765 -1.167 1.00 97.75 89 GLN A C 1
ATOM 672 O O . GLN A 1 89 ? 10.094 -5.375 -0.001 1.00 97.75 89 GLN A O 1
ATOM 677 N N . ARG A 1 90 ? 9.440 -5.174 -2.148 1.00 97.56 90 ARG A N 1
ATOM 678 C CA . ARG A 1 90 ? 8.557 -4.014 -1.939 1.00 97.56 90 ARG A CA 1
ATOM 679 C C . ARG A 1 90 ? 7.406 -4.355 -0.990 1.00 97.56 90 ARG A C 1
ATOM 681 O O . ARG A 1 90 ? 7.146 -3.634 -0.029 1.00 97.56 90 ARG A O 1
ATOM 688 N N . ALA A 1 91 ? 6.759 -5.503 -1.197 1.00 97.62 91 ALA A N 1
ATOM 689 C CA . ALA A 1 91 ? 5.701 -5.980 -0.312 1.00 97.62 91 ALA A CA 1
ATOM 690 C C . ALA A 1 91 ? 6.206 -6.271 1.111 1.00 97.62 91 ALA A C 1
ATOM 692 O O . ALA A 1 91 ? 5.518 -5.949 2.077 1.00 97.62 91 ALA A O 1
ATOM 693 N N .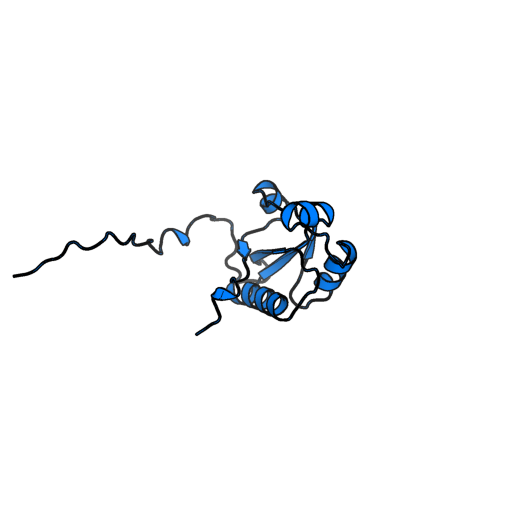 ASP A 1 92 ? 7.394 -6.861 1.254 1.00 97.31 92 ASP A N 1
ATOM 694 C CA . ASP A 1 92 ? 8.006 -7.139 2.555 1.00 97.31 92 ASP A CA 1
ATOM 695 C C . ASP A 1 92 ? 8.350 -5.851 3.303 1.00 97.31 92 ASP A C 1
ATOM 697 O O . ASP A 1 92 ? 8.054 -5.759 4.493 1.00 97.31 92 ASP A O 1
ATOM 701 N N . ALA A 1 93 ? 8.872 -4.835 2.608 1.00 96.50 93 ALA A N 1
ATOM 702 C CA . ALA A 1 93 ? 9.115 -3.518 3.187 1.00 96.50 93 ALA A CA 1
ATOM 703 C C . ALA A 1 93 ? 7.820 -2.890 3.728 1.00 96.50 93 ALA A C 1
ATOM 705 O O . ALA A 1 93 ? 7.777 -2.464 4.880 1.00 96.50 93 ALA A O 1
ATOM 706 N N . LEU A 1 94 ? 6.737 -2.911 2.943 1.00 97.19 94 LEU A N 1
ATOM 707 C CA . LEU A 1 94 ? 5.441 -2.361 3.356 1.00 97.19 94 LEU A CA 1
ATOM 708 C C . LEU A 1 94 ? 4.831 -3.089 4.559 1.00 97.19 94 LEU A C 1
ATOM 710 O O . LEU A 1 94 ? 4.232 -2.446 5.415 1.00 97.19 94 LEU A O 1
ATOM 714 N N . ARG A 1 95 ? 5.008 -4.414 4.670 1.00 97.00 95 ARG A N 1
ATOM 715 C CA . ARG A 1 95 ? 4.521 -5.187 5.830 1.00 97.00 95 ARG A CA 1
ATOM 716 C C . ARG A 1 95 ? 5.195 -4.789 7.145 1.00 97.00 95 ARG A C 1
ATOM 718 O O . ARG A 1 95 ? 4.624 -5.042 8.199 1.00 97.00 95 ARG A O 1
ATOM 725 N N . GLN A 1 96 ? 6.391 -4.199 7.097 1.00 95.62 96 GLN A N 1
ATOM 726 C CA . GLN A 1 96 ? 7.092 -3.713 8.291 1.00 95.62 96 GLN A CA 1
ATOM 727 C C . GLN A 1 96 ? 6.643 -2.309 8.718 1.00 95.62 96 GLN A C 1
ATOM 729 O O . GLN A 1 96 ? 7.006 -1.848 9.801 1.00 95.62 96 GLN A O 1
ATOM 734 N N . ILE A 1 97 ? 5.863 -1.611 7.890 1.00 94.69 97 ILE A N 1
ATOM 735 C CA . ILE A 1 97 ? 5.434 -0.247 8.187 1.00 94.69 97 ILE A CA 1
ATOM 736 C C . ILE A 1 97 ? 4.287 -0.278 9.185 1.00 94.69 97 ILE A C 1
ATOM 738 O O . ILE A 1 97 ? 3.221 -0.854 8.951 1.00 94.69 97 ILE A O 1
ATOM 742 N N . LYS A 1 98 ? 4.482 0.427 10.299 1.00 91.69 98 LYS A N 1
ATOM 743 C CA . LYS A 1 98 ? 3.418 0.660 11.268 1.00 91.69 98 LYS A CA 1
ATOM 744 C C . LYS A 1 98 ? 2.266 1.395 10.587 1.00 91.69 98 LYS A C 1
ATOM 746 O O . LYS A 1 98 ? 2.449 2.471 10.033 1.00 91.69 98 LYS A O 1
ATOM 751 N N . GLY A 1 99 ? 1.071 0.832 10.698 1.00 90.25 99 GLY A N 1
ATOM 752 C CA . GLY A 1 99 ? -0.125 1.403 10.091 1.00 90.25 99 GLY A CA 1
ATOM 753 C C . GLY A 1 99 ? -0.549 0.707 8.801 1.00 90.25 99 GLY A C 1
ATOM 754 O O . GLY A 1 99 ? -1.666 0.946 8.361 1.00 90.25 99 GLY A O 1
ATOM 755 N N . VAL A 1 100 ? 0.256 -0.193 8.235 1.00 96.25 10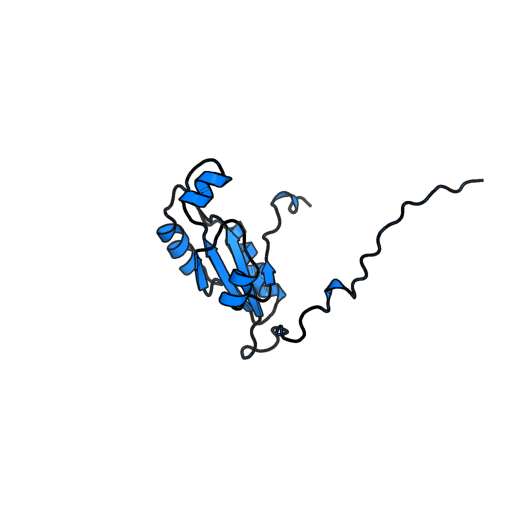0 VAL A N 1
ATOM 756 C CA . VAL A 1 1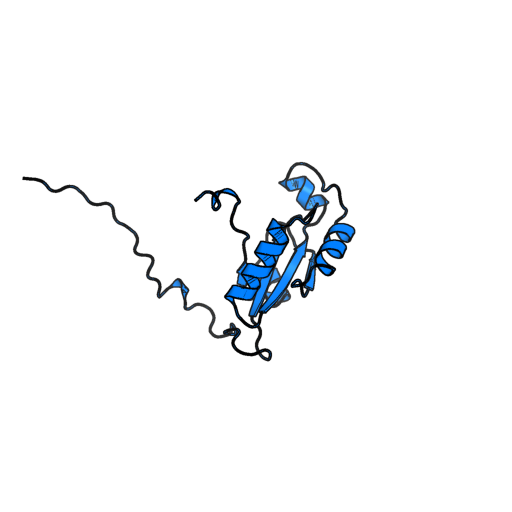00 ? -0.179 -1.073 7.144 1.00 96.25 100 VAL A CA 1
ATOM 757 C C . VAL A 1 100 ? -0.689 -2.383 7.742 1.00 96.25 100 VAL A C 1
ATOM 759 O O . VAL A 1 100 ? 0.065 -3.108 8.383 1.00 96.25 100 VAL A O 1
ATOM 762 N N . ASP A 1 101 ? -1.972 -2.697 7.549 1.00 96.62 101 ASP A N 1
ATOM 763 C CA . ASP A 1 101 ? -2.579 -3.914 8.110 1.00 96.62 101 ASP A CA 1
ATOM 764 C C . ASP A 1 101 ? -2.484 -5.101 7.144 1.00 96.62 101 ASP A C 1
ATOM 766 O O . ASP A 1 101 ? -2.363 -6.256 7.554 1.00 96.62 101 ASP A O 1
ATOM 770 N N . LYS A 1 102 ? -2.547 -4.832 5.837 1.00 97.25 102 LYS A N 1
ATOM 771 C CA . LYS A 1 102 ? -2.538 -5.864 4.799 1.00 97.25 102 LYS A CA 1
ATOM 772 C C . LYS A 1 102 ? -1.805 -5.374 3.563 1.00 97.25 102 LYS A C 1
ATOM 774 O O . LYS A 1 102 ? -2.018 -4.252 3.126 1.00 97.25 102 LYS A O 1
ATOM 779 N N . VAL A 1 103 ? -1.010 -6.248 2.951 1.00 97.88 103 VAL A N 1
ATOM 780 C CA . VAL A 1 103 ? -0.349 -5.976 1.667 1.00 97.88 103 VAL A CA 1
ATOM 781 C C . VAL A 1 103 ? -0.839 -6.968 0.620 1.00 97.88 103 VAL A C 1
ATOM 783 O O . VAL A 1 103 ? -0.851 -8.177 0.872 1.00 97.88 103 VAL A O 1
ATOM 786 N N . VAL A 1 104 ? -1.258 -6.473 -0.545 1.00 96.88 104 VAL A N 1
ATOM 787 C CA . VAL A 1 104 ? -1.822 -7.283 -1.635 1.00 96.88 104 VAL A CA 1
ATOM 788 C C . VAL A 1 104 ? -1.145 -6.980 -2.964 1.00 96.88 104 VAL A C 1
ATOM 790 O O . VAL A 1 104 ? -0.686 -5.870 -3.197 1.00 96.88 104 VAL A O 1
ATOM 793 N N . CYS A 1 105 ? -1.114 -7.965 -3.862 1.00 94.31 105 CYS A N 1
ATOM 794 C CA . CYS A 1 105 ? -0.811 -7.685 -5.262 1.00 94.31 105 CYS A CA 1
ATOM 795 C C . CYS A 1 105 ? -2.013 -6.975 -5.880 1.00 94.31 105 CYS A C 1
ATOM 797 O O . CYS A 1 105 ? -3.139 -7.466 -5.746 1.00 94.31 105 CYS A O 1
ATOM 799 N N . CYS A 1 106 ? -1.772 -5.868 -6.569 1.00 93.94 106 CYS A N 1
ATOM 800 C CA . CYS A 1 106 ? -2.815 -5.128 -7.261 1.00 93.94 106 CYS A CA 1
ATOM 801 C C . CYS A 1 106 ? -2.496 -4.975 -8.752 1.00 93.94 106 CYS A C 1
ATOM 803 O O . CYS A 1 106 ? -1.318 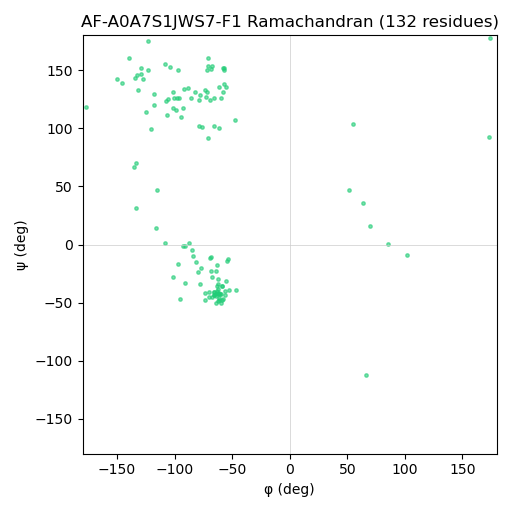-4.960 -9.118 1.00 93.94 106 CYS A O 1
ATOM 805 N N . PRO A 1 107 ? -3.530 -4.901 -9.606 1.00 92.62 107 PRO A N 1
ATOM 806 C CA . PRO A 1 107 ? -3.354 -4.485 -10.991 1.00 92.62 107 PRO A CA 1
ATOM 807 C C . PRO A 1 107 ? -3.028 -2.989 -11.060 1.00 92.62 107 PRO A C 1
ATOM 809 O O . PRO A 1 107 ? -3.346 -2.246 -10.130 1.00 92.62 107 PRO A O 1
ATOM 812 N N . TRP A 1 108 ? -2.463 -2.535 -12.181 1.00 92.06 108 TRP A N 1
ATOM 813 C CA . TRP A 1 108 ? -2.242 -1.100 -12.419 1.00 92.06 108 TRP A CA 1
ATOM 814 C C . TRP A 1 108 ? -3.553 -0.300 -12.467 1.00 92.06 108 TRP A C 1
ATOM 816 O O . TRP A 1 108 ? -3.634 0.823 -11.979 1.00 92.06 108 TRP A O 1
ATOM 826 N N . ILE A 1 109 ? -4.598 -0.885 -13.060 1.00 91.62 109 ILE A N 1
ATOM 827 C CA . ILE A 1 109 ? -5.940 -0.297 -13.120 1.00 91.62 109 ILE A CA 1
ATOM 828 C C . ILE A 1 109 ? -6.842 -1.061 -12.157 1.00 91.62 109 ILE A C 1
ATOM 830 O O . ILE A 1 109 ? -7.182 -2.224 -12.388 1.00 91.62 109 ILE A O 1
ATOM 834 N N . ILE A 1 110 ? -7.254 -0.396 -11.081 1.00 90.50 110 ILE A N 1
ATOM 835 C CA . ILE A 1 110 ? -8.146 -0.973 -10.077 1.00 90.50 110 ILE A CA 1
ATOM 836 C C . ILE A 1 110 ? -9.574 -1.064 -10.617 1.00 90.50 110 ILE A C 1
ATOM 838 O O . ILE A 1 110 ? -10.120 -0.100 -11.152 1.00 90.50 110 ILE A O 1
ATOM 842 N N . THR A 1 111 ? -10.203 -2.227 -10.437 1.00 90.38 111 THR A N 1
ATOM 843 C CA . THR A 1 111 ? -11.586 -2.473 -10.863 1.00 90.38 111 THR A CA 1
ATOM 844 C C . THR A 1 111 ? -12.547 -2.563 -9.673 1.00 90.38 111 THR A C 1
ATOM 846 O O . THR A 1 111 ? -12.142 -2.941 -8.567 1.00 90.38 111 THR A O 1
ATOM 849 N N . PRO A 1 112 ? -13.851 -2.292 -9.866 1.00 90.06 112 PRO A N 1
ATOM 850 C CA . PRO A 1 112 ? -14.855 -2.496 -8.821 1.00 90.06 112 PRO A CA 1
ATOM 851 C C . PRO A 1 112 ? -14.884 -3.930 -8.265 1.00 90.06 112 PRO A C 1
ATOM 853 O O . PRO A 1 112 ? -15.176 -4.136 -7.088 1.00 90.06 112 PRO A O 1
ATOM 856 N N . GLU A 1 113 ? -14.572 -4.934 -9.088 1.00 91.81 113 GLU A N 1
ATOM 857 C CA . GLU A 1 113 ? -14.478 -6.342 -8.688 1.00 91.81 113 GLU A CA 1
ATOM 858 C C . GLU A 1 113 ? -13.338 -6.559 -7.694 1.00 91.81 113 GLU A C 1
ATOM 860 O O . GLU A 1 113 ? -13.525 -7.257 -6.696 1.00 91.81 113 GLU A O 1
ATOM 865 N N . PHE A 1 114 ? -12.180 -5.939 -7.941 1.00 92.19 114 PHE A N 1
ATOM 866 C CA . PHE A 1 114 ? -11.048 -5.969 -7.023 1.00 92.19 114 PHE A CA 1
ATOM 867 C C . PHE A 1 114 ? -11.426 -5.338 -5.679 1.00 92.19 114 PHE A C 1
ATOM 869 O O . PHE A 1 114 ? -11.247 -5.964 -4.634 1.00 92.19 114 PHE A O 1
ATOM 876 N N . LEU A 1 115 ? -12.049 -4.155 -5.702 1.00 90.88 115 LEU A N 1
ATOM 877 C CA . LEU A 1 115 ? -12.488 -3.466 -4.484 1.00 90.88 115 LEU A CA 1
ATOM 878 C C . LEU A 1 115 ? -13.458 -4.322 -3.658 1.00 90.88 115 LEU A C 1
ATOM 880 O O . LEU A 1 115 ? -13.259 -4.5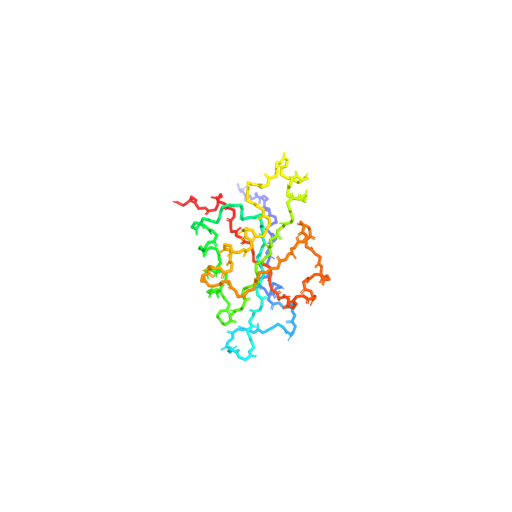02 -2.457 1.00 90.88 115 LEU A O 1
ATOM 884 N N . ARG A 1 116 ? -14.464 -4.929 -4.305 1.00 91.62 116 ARG A N 1
ATOM 885 C CA . ARG A 1 116 ? -15.420 -5.831 -3.637 1.00 91.62 116 ARG A CA 1
ATOM 886 C C . ARG A 1 116 ? -14.746 -7.083 -3.080 1.00 91.62 116 ARG A C 1
ATOM 888 O O . ARG A 1 116 ? -15.015 -7.450 -1.942 1.00 91.62 116 ARG A O 1
ATOM 895 N N . LYS A 1 117 ? -13.857 -7.723 -3.848 1.00 93.69 117 LYS A N 1
ATOM 896 C CA . LYS A 1 117 ?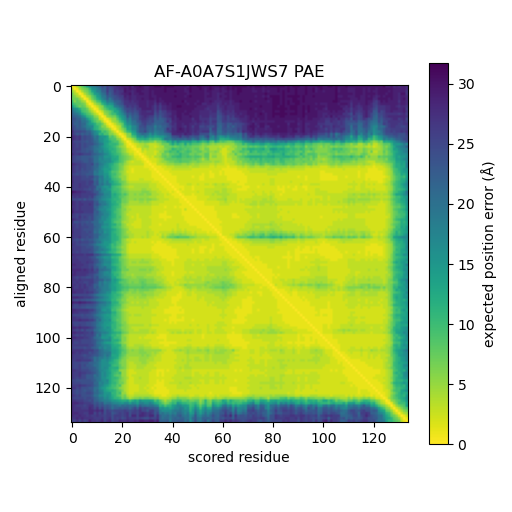 -13.124 -8.932 -3.427 1.00 93.69 117 LYS A 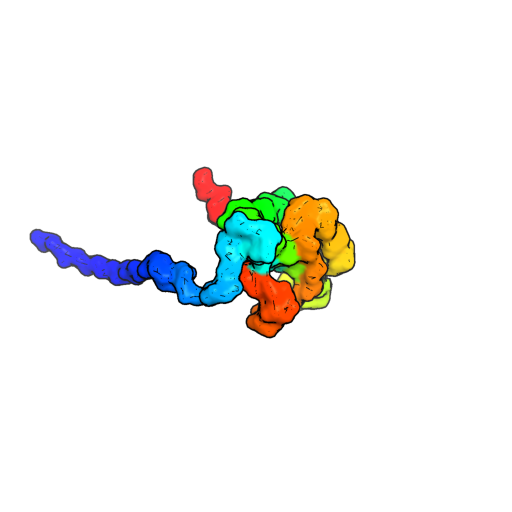CA 1
ATOM 897 C C . LYS A 1 117 ? -12.294 -8.692 -2.166 1.00 93.69 117 LYS A C 1
ATOM 899 O O . LYS A 1 117 ? -12.158 -9.590 -1.340 1.00 93.69 117 LYS A O 1
ATOM 904 N N . HIS A 1 118 ? -11.726 -7.497 -2.036 1.00 92.44 118 HIS A N 1
ATOM 905 C CA . HIS A 1 118 ? -10.898 -7.117 -0.897 1.00 92.44 118 HIS A CA 1
ATOM 906 C C . HIS A 1 118 ? -11.684 -6.421 0.226 1.00 92.44 118 HIS A C 1
ATOM 908 O O . HIS A 1 118 ? -11.091 -6.132 1.262 1.00 92.44 118 HIS A O 1
ATOM 914 N N . GLY A 1 119 ? -12.995 -6.206 0.056 1.00 92.19 119 GLY A N 1
ATOM 915 C CA . GLY A 1 119 ? -13.847 -5.544 1.045 1.00 92.19 119 GLY A CA 1
ATOM 916 C C . GLY A 1 119 ? -13.443 -4.093 1.297 1.00 92.19 119 GLY A C 1
ATOM 917 O O . GLY A 1 119 ? -13.475 -3.654 2.439 1.00 92.19 119 GLY A O 1
ATOM 918 N N . ILE A 1 120 ? -12.994 -3.388 0.256 1.00 92.94 120 ILE A N 1
ATOM 919 C CA . ILE A 1 120 ? -12.507 -2.008 0.337 1.00 92.94 120 ILE A CA 1
ATOM 920 C C . ILE A 1 120 ? -13.699 -1.045 0.309 1.00 92.94 120 ILE A C 1
ATOM 922 O O . ILE A 1 120 ? -14.561 -1.154 -0.567 1.00 92.94 120 ILE A O 1
ATOM 926 N N . HIS A 1 121 ? -13.728 -0.094 1.246 1.00 90.81 121 HIS A N 1
ATOM 927 C CA . HIS A 1 121 ? -14.746 0.958 1.317 1.00 90.81 121 HIS A CA 1
ATOM 928 C C . HIS A 1 121 ? -14.282 2.240 0.626 1.00 90.81 121 HIS A C 1
ATOM 930 O O . HIS A 1 121 ? -15.022 2.790 -0.187 1.00 90.81 121 HIS A O 1
ATOM 936 N N . TYR A 1 122 ? -13.049 2.675 0.905 1.00 90.62 122 TYR A N 1
ATOM 937 C CA . TYR A 1 122 ? -12.475 3.895 0.337 1.00 90.62 122 TYR A CA 1
ATOM 938 C C . TYR A 1 122 ? -11.119 3.624 -0.307 1.00 90.62 122 TYR A C 1
ATOM 940 O O . TYR A 1 122 ? -10.321 2.836 0.202 1.00 90.62 122 TYR A O 1
ATOM 948 N N . VAL A 1 123 ? -10.867 4.307 -1.423 1.00 91.94 123 VAL A N 1
ATOM 949 C CA . VAL A 1 123 ? -9.548 4.391 -2.054 1.00 91.94 123 VAL A CA 1
ATOM 950 C C . VAL A 1 123 ? -8.958 5.746 -1.687 1.00 91.94 123 VAL A C 1
ATOM 952 O O . VAL A 1 123 ? -9.526 6.780 -2.032 1.00 91.94 123 VAL A O 1
ATOM 955 N N . CYS A 1 124 ? -7.844 5.736 -0.968 1.00 89.81 124 CYS A N 1
ATOM 956 C CA . CYS A 1 124 ? -7.140 6.932 -0.536 1.00 89.81 124 CYS A CA 1
ATOM 957 C C . CYS A 1 124 ? -5.993 7.202 -1.513 1.00 89.81 124 CYS A C 1
ATOM 959 O O . CYS A 1 124 ? -5.153 6.340 -1.764 1.00 89.81 124 CYS A O 1
ATOM 961 N N . LEU A 1 125 ? -5.949 8.409 -2.065 1.00 81.88 125 LEU A N 1
ATOM 962 C CA . LEU A 1 125 ? -4.859 8.841 -2.931 1.00 81.88 125 LEU A CA 1
ATOM 963 C C . LEU A 1 125 ? -3.926 9.730 -2.118 1.00 81.88 125 LEU A C 1
ATOM 965 O O . LEU A 1 125 ? -4.382 10.656 -1.443 1.00 81.88 125 LEU A O 1
ATOM 969 N N . ALA A 1 126 ? -2.622 9.460 -2.178 1.00 72.12 126 ALA A N 1
ATOM 970 C CA . ALA A 1 126 ? -1.653 10.395 -1.628 1.00 72.12 126 ALA A CA 1
ATOM 971 C C . ALA A 1 126 ? -1.780 11.730 -2.388 1.00 72.12 126 ALA A C 1
ATOM 973 O O . ALA A 1 126 ? -1.886 11.717 -3.620 1.00 72.12 126 ALA A O 1
ATOM 974 N N . PRO A 1 127 ? -1.788 12.884 -1.698 1.00 60.25 127 PRO A N 1
ATOM 975 C CA . PRO A 1 127 ? -1.792 14.169 -2.380 1.00 60.25 127 PRO A CA 1
ATOM 976 C C . PRO A 1 127 ? -0.556 14.2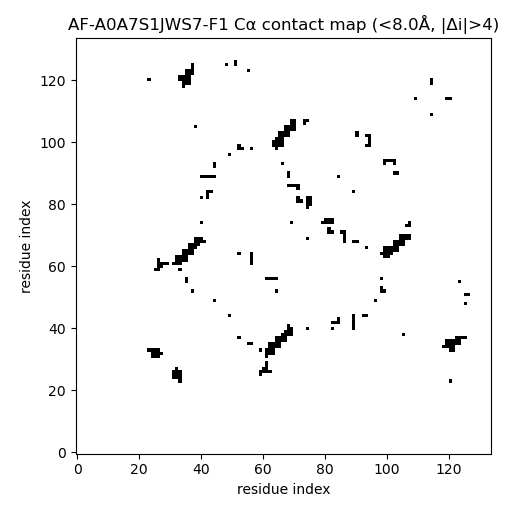56 -3.278 1.00 60.25 127 PRO A C 1
ATOM 978 O O . PRO A 1 127 ? 0.558 13.965 -2.838 1.00 60.25 127 PRO A O 1
ATOM 981 N N . SER A 1 128 ? -0.740 14.655 -4.539 1.00 49.31 128 SER A N 1
ATOM 982 C CA . SER A 1 128 ? 0.391 14.908 -5.429 1.00 49.31 128 SER A CA 1
ATOM 983 C C . SER A 1 128 ? 1.298 15.957 -4.791 1.00 49.31 128 SER A C 1
ATOM 985 O O . SER A 1 128 ? 0.812 16.960 -4.266 1.00 49.31 128 SER A O 1
ATOM 987 N N . SER A 1 129 ? 2.615 15.762 -4.860 1.00 44.56 129 SER A N 1
ATOM 988 C CA . SER A 1 129 ? 3.624 16.637 -4.242 1.00 44.56 129 SER A CA 1
ATOM 989 C C . SER A 1 129 ? 3.504 18.126 -4.627 1.00 44.56 129 SER A C 1
ATOM 991 O O . SER A 1 129 ? 4.084 18.979 -3.965 1.00 44.56 129 SER A O 1
ATOM 993 N N . SER A 1 130 ? 2.712 18.469 -5.648 1.00 38.41 130 SER A N 1
ATOM 994 C CA . SER A 1 130 ? 2.344 19.839 -6.027 1.00 38.41 130 SER A CA 1
ATOM 995 C C . SER A 1 130 ? 1.404 20.563 -5.046 1.00 38.41 130 SER A C 1
ATOM 997 O O . SER A 1 130 ? 1.245 21.774 -5.163 1.00 38.41 130 SER A O 1
ATOM 999 N N . THR A 1 131 ? 0.795 19.879 -4.071 1.00 37.84 131 THR A N 1
ATOM 1000 C CA . THR A 1 131 ? -0.117 20.497 -3.083 1.00 37.84 131 THR A CA 1
ATOM 1001 C C . THR A 1 131 ? 0.599 20.977 -1.805 1.00 37.84 131 THR A C 1
ATOM 1003 O O . THR A 1 131 ? -0.029 21.575 -0.935 1.00 37.84 131 THR A O 1
ATOM 1006 N N . LEU A 1 132 ? 1.919 20.779 -1.689 1.00 34.69 132 LEU A N 1
ATOM 1007 C CA . LEU A 1 132 ? 2.730 21.165 -0.520 1.00 34.69 132 LEU A CA 1
ATOM 1008 C C . LEU A 1 132 ? 3.776 22.254 -0.829 1.00 34.69 132 LEU A C 1
ATOM 1010 O O . LEU A 1 132 ? 4.919 22.175 -0.392 1.00 34.69 132 LEU A O 1
ATOM 1014 N N . TYR A 1 133 ? 3.364 23.311 -1.527 1.00 26.48 133 TYR A N 1
ATOM 1015 C CA . TYR A 1 133 ? 3.970 24.636 -1.364 1.00 26.48 133 TYR A CA 1
ATOM 1016 C C . TYR A 1 133 ? 2.864 25.593 -0.915 1.00 26.48 133 TYR A C 1
ATOM 1018 O O . TYR A 1 133 ? 2.042 26.031 -1.719 1.00 26.48 133 TYR A O 1
ATOM 1026 N N . ARG A 1 134 ? 2.809 25.856 0.391 1.00 34.12 134 ARG A N 1
ATOM 1027 C CA . ARG A 1 134 ? 2.168 27.049 0.948 1.00 34.12 134 ARG A CA 1
ATOM 1028 C C . ARG A 1 134 ? 3.256 27.995 1.414 1.00 34.12 134 ARG A C 1
ATOM 1030 O O . ARG A 1 134 ? 4.245 27.481 1.979 1.00 34.12 134 ARG A O 1
#

Foldseek 3Di:
DDDDDDDDDDPPPPVVVPDPDPPADQQPDLVRAAEEEEEDQCLDDDPLNLVQLVVRCVVRHRHAYEYEHEAQVQCCVPVVHGRPDHSVRSQVVQVPRPNHRHYDHDYPDDDPVNCVVVVHDYYRYRPDPVVPDD

Solvent-accessible surface area (backbone atoms only — not comparable to full-atom values): 8334 Å² total; per-residue (Å²): 140,88,83,82,89,78,80,87,74,80,81,75,59,76,71,68,81,75,69,87,62,100,83,62,55,82,8,86,39,83,91,42,47,27,30,36,31,37,71,47,71,51,58,73,82,48,70,71,56,56,51,39,53,50,52,61,35,68,76,40,62,30,50,44,31,35,38,31,34,35,46,48,69,59,42,20,73,76,72,75,51,62,58,91,45,54,51,64,57,31,47,54,55,50,64,70,38,90,74,46,75,42,74,43,84,34,67,92,73,83,46,74,67,54,35,59,75,70,60,47,72,44,79,56,75,71,78,60,79,85,76,76,77,130

Radius of gyration: 18.67 Å; Cα contacts (8 Å, |Δi|>4): 173; chains: 1; bounding box: 41×61×36 Å

pLDDT: mean 80.51, std 22.7, range [26.48, 97.88]

Mean predicted aligned error: 10.03 Å